Protein AF-A0A101J2Y8-F1 (afdb_monomer_lite)

Radius of gyration: 11.62 Å; chains: 1; bounding box: 24×19×29 Å

Secondary structure (DSSP, 8-state):
--SSSSSS--HHHHHHHHHHHHHTTSEEEETTEEEES-HHHHHHHHHH-

Sequence (49 aa):
EDLANLSNMTTSNAIRTLSNFVNERIITIDGRKIKIIDEERLHKISRIG

pLDDT: mean 75.01, std 15.09, range [42.72, 89.56]

Foldseek 3Di:
DPPCPVDPDDPVNVVVVVVVCVVVVQWDDDPPDIGGPNVPVVVVVVVVD

Structure (mmCIF, N/CA/C/O backbone):
data_AF-A0A101J2Y8-F1
#
_entry.id   AF-A0A101J2Y8-F1
#
loop_
_atom_site.group_PDB
_atom_site.id
_atom_site.type_symbol
_atom_site.label_atom_id
_atom_site.label_alt_id
_atom_site.label_comp_id
_atom_site.label_asym_id
_atom_site.label_entity_id
_atom_site.label_seq_id
_atom_site.pdbx_PDB_ins_code
_atom_site.Cartn_x
_atom_site.Cartn_y
_atom_site.Cartn_z
_atom_site.occupancy
_atom_site.B_iso_or_equiv
_atom_site.auth_seq_id
_atom_site.auth_comp_id
_atom_site.auth_asym_id
_atom_site.auth_atom_id
_atom_site.pdbx_PDB_model_num
ATOM 1 N N . GLU A 1 1 ? 4.946 1.761 -18.993 1.00 49.44 1 GLU A N 1
ATOM 2 C CA . GLU A 1 1 ? 6.171 1.531 -18.199 1.00 49.44 1 GLU A CA 1
ATOM 3 C C . GLU A 1 1 ? 6.619 2.813 -17.473 1.00 49.44 1 GLU A C 1
ATOM 5 O O . GLU A 1 1 ? 7.806 3.079 -17.353 1.00 49.44 1 GLU A O 1
ATOM 10 N N . ASP A 1 2 ? 5.690 3.603 -16.911 1.00 54.44 2 ASP A N 1
ATOM 11 C CA . ASP A 1 2 ? 5.943 5.053 -16.769 1.00 54.44 2 ASP A CA 1
ATOM 12 C C . ASP A 1 2 ? 5.893 5.622 -15.345 1.00 54.44 2 ASP A C 1
ATOM 14 O O . ASP A 1 2 ? 6.060 6.821 -15.164 1.00 54.44 2 ASP A O 1
ATOM 18 N N . LEU A 1 3 ? 5.724 4.799 -14.305 1.00 50.94 3 LEU A N 1
ATOM 19 C CA . LEU A 1 3 ? 5.784 5.293 -12.914 1.00 50.94 3 LEU A CA 1
ATOM 20 C C . LEU A 1 3 ? 7.069 4.894 -12.172 1.00 50.94 3 LEU A C 1
ATOM 22 O O . LEU A 1 3 ? 7.477 5.559 -11.224 1.00 50.94 3 LEU A O 1
ATOM 26 N N . ALA A 1 4 ? 7.728 3.824 -12.619 1.00 48.88 4 ALA A N 1
ATOM 27 C CA . ALA A 1 4 ? 8.924 3.280 -11.978 1.00 48.88 4 ALA A CA 1
ATOM 28 C C . ALA A 1 4 ? 10.224 3.978 -12.411 1.00 48.88 4 ALA A C 1
ATOM 30 O O . ALA A 1 4 ? 11.231 3.851 -11.732 1.00 48.88 4 ALA A O 1
ATOM 31 N N . ASN A 1 5 ? 10.211 4.713 -13.528 1.00 43.84 5 ASN A N 1
ATOM 32 C CA . ASN A 1 5 ? 11.425 5.314 -14.091 1.00 43.84 5 ASN A CA 1
ATOM 33 C C . ASN A 1 5 ? 11.725 6.728 -13.559 1.00 43.84 5 ASN A C 1
ATOM 35 O O . ASN A 1 5 ? 12.851 7.195 -13.687 1.00 43.84 5 ASN A O 1
ATOM 39 N N . LEU A 1 6 ? 10.743 7.420 -12.961 1.00 43.88 6 LEU A N 1
ATOM 40 C CA . LEU A 1 6 ? 10.921 8.788 -12.439 1.00 43.88 6 LEU A CA 1
ATOM 41 C C . LEU A 1 6 ? 11.351 8.824 -10.964 1.00 43.88 6 LEU A C 1
ATOM 43 O O . LEU A 1 6 ? 11.806 9.845 -10.457 1.00 43.88 6 LEU A O 1
ATOM 47 N N . SER A 1 7 ? 11.200 7.704 -10.266 1.00 42.72 7 SER A N 1
ATOM 48 C CA . SER A 1 7 ? 11.691 7.522 -8.910 1.00 42.72 7 SER A CA 1
ATOM 49 C C . SER A 1 7 ? 12.856 6.552 -8.994 1.00 42.72 7 SER A C 1
ATOM 51 O O . SER A 1 7 ? 12.757 5.521 -9.644 1.00 42.72 7 SER A O 1
ATOM 53 N N . ASN A 1 8 ? 13.968 6.833 -8.322 1.00 48.44 8 ASN A N 1
ATOM 54 C CA . ASN A 1 8 ? 15.122 5.929 -8.229 1.00 48.44 8 ASN A CA 1
ATOM 55 C C . ASN A 1 8 ? 14.788 4.620 -7.449 1.00 48.44 8 ASN A C 1
ATOM 57 O O . ASN A 1 8 ? 15.662 3.977 -6.866 1.00 48.44 8 ASN A O 1
ATOM 61 N N . MET A 1 9 ? 13.506 4.246 -7.384 1.00 51.44 9 MET A N 1
ATOM 62 C CA . MET A 1 9 ? 12.970 2.998 -6.880 1.00 51.44 9 MET A CA 1
ATOM 63 C C . MET A 1 9 ? 12.883 2.020 -8.043 1.00 51.44 9 MET A C 1
ATOM 65 O O . MET A 1 9 ? 12.039 2.138 -8.924 1.00 51.44 9 MET A O 1
ATOM 69 N N . THR A 1 10 ? 13.699 0.974 -8.001 1.00 62.94 10 THR A N 1
ATOM 70 C CA . THR A 1 10 ? 13.396 -0.241 -8.759 1.00 62.94 10 THR A CA 1
ATOM 71 C C . THR A 1 10 ? 11.956 -0.650 -8.434 1.00 62.94 10 THR A C 1
ATOM 73 O O . THR A 1 10 ? 11.573 -0.627 -7.262 1.00 62.94 10 THR A O 1
ATOM 76 N N . THR A 1 11 ? 11.155 -1.041 -9.431 1.00 64.81 11 THR A N 1
ATOM 77 C CA . THR A 1 11 ? 9.762 -1.511 -9.266 1.00 64.81 11 THR A CA 1
ATOM 78 C C . THR A 1 11 ? 9.608 -2.469 -8.075 1.00 64.81 11 THR A C 1
ATOM 80 O O . THR A 1 11 ? 8.633 -2.399 -7.331 1.00 64.81 11 THR A O 1
ATOM 83 N N . SER A 1 12 ? 10.629 -3.293 -7.819 1.00 64.25 12 SER A N 1
ATOM 84 C CA . SER A 1 12 ? 10.736 -4.179 -6.657 1.00 64.25 12 SER A CA 1
ATOM 85 C C . SER A 1 12 ? 10.677 -3.473 -5.296 1.00 64.25 12 SER A C 1
ATOM 87 O O . SER A 1 12 ? 10.028 -3.986 -4.390 1.00 64.25 12 SER A O 1
ATOM 89 N N . ASN A 1 13 ? 11.308 -2.308 -5.113 1.00 68.19 13 ASN A N 1
ATOM 90 C CA . ASN A 1 13 ? 11.242 -1.581 -3.842 1.00 68.19 13 ASN A CA 1
ATOM 91 C C . ASN A 1 13 ? 9.852 -0.967 -3.621 1.00 68.19 13 ASN A C 1
ATOM 93 O O . ASN A 1 13 ? 9.353 -0.994 -2.502 1.00 68.19 13 ASN A O 1
ATOM 97 N N . ALA A 1 14 ? 9.195 -0.490 -4.685 1.00 72.44 14 ALA A N 1
ATOM 98 C CA . ALA A 1 14 ? 7.821 0.016 -4.600 1.00 72.44 14 ALA A CA 1
ATOM 99 C C . ALA A 1 14 ? 6.844 -1.105 -4.253 1.00 72.44 14 ALA A C 1
ATOM 101 O O . ALA A 1 14 ? 6.046 -0.967 -3.329 1.00 72.44 14 ALA A O 1
ATOM 102 N N . ILE A 1 15 ? 6.975 -2.251 -4.925 1.00 79.44 15 ILE A N 1
ATOM 103 C CA . ILE A 1 15 ? 6.186 -3.448 -4.629 1.00 79.44 15 ILE A CA 1
ATOM 104 C C . ILE A 1 15 ? 6.428 -3.915 -3.192 1.00 79.44 15 ILE A C 1
ATOM 106 O O . ILE A 1 15 ? 5.465 -4.255 -2.509 1.00 79.44 15 ILE A O 1
ATOM 110 N N . ARG A 1 16 ? 7.675 -3.903 -2.705 1.00 82.31 16 ARG A N 1
ATOM 111 C CA . ARG A 1 16 ? 8.010 -4.305 -1.331 1.00 82.31 16 ARG A CA 1
ATOM 112 C C . ARG A 1 16 ? 7.366 -3.383 -0.301 1.00 82.31 16 ARG A C 1
ATOM 114 O O . ARG A 1 16 ? 6.729 -3.871 0.625 1.00 82.31 16 ARG A O 1
ATOM 121 N N . THR A 1 17 ? 7.479 -2.069 -0.481 1.00 83.00 17 THR A N 1
ATOM 122 C CA . THR A 1 17 ? 6.863 -1.087 0.421 1.00 83.00 17 THR A CA 1
ATOM 123 C C . THR A 1 17 ? 5.336 -1.209 0.421 1.00 83.00 17 THR A C 1
ATOM 125 O O . THR A 1 17 ? 4.728 -1.274 1.485 1.00 83.00 17 THR A O 1
ATOM 128 N N . LEU A 1 18 ? 4.710 -1.346 -0.753 1.00 82.00 18 LEU A N 1
ATOM 129 C CA . LEU A 1 18 ? 3.265 -1.577 -0.861 1.00 82.00 18 LEU A CA 1
ATOM 130 C C . LEU A 1 18 ? 2.845 -2.912 -0.228 1.00 82.00 18 LEU A C 1
ATOM 132 O O . LEU A 1 18 ? 1.836 -2.969 0.467 1.00 82.00 18 LEU A O 1
ATOM 136 N N . SER A 1 19 ? 3.635 -3.972 -0.414 1.00 84.44 19 SER A N 1
ATOM 137 C CA . SER A 1 19 ? 3.398 -5.283 0.207 1.00 84.44 19 SER A CA 1
ATOM 138 C C . SER A 1 19 ? 3.476 -5.209 1.728 1.00 84.44 19 SER A C 1
ATOM 140 O O . SER A 1 19 ? 2.635 -5.798 2.403 1.00 84.44 19 SER A O 1
ATOM 142 N N . ASN A 1 20 ? 4.426 -4.445 2.274 1.00 86.31 20 ASN A N 1
ATOM 143 C CA . ASN A 1 20 ? 4.501 -4.175 3.708 1.00 86.31 20 ASN A CA 1
ATOM 144 C C . ASN A 1 20 ? 3.245 -3.454 4.205 1.00 86.31 20 ASN A C 1
ATOM 146 O O . ASN A 1 20 ? 2.652 -3.886 5.188 1.00 86.31 20 ASN A O 1
ATOM 150 N N . PHE A 1 21 ? 2.779 -2.422 3.496 1.00 88.00 21 PHE A N 1
ATOM 151 C CA . PH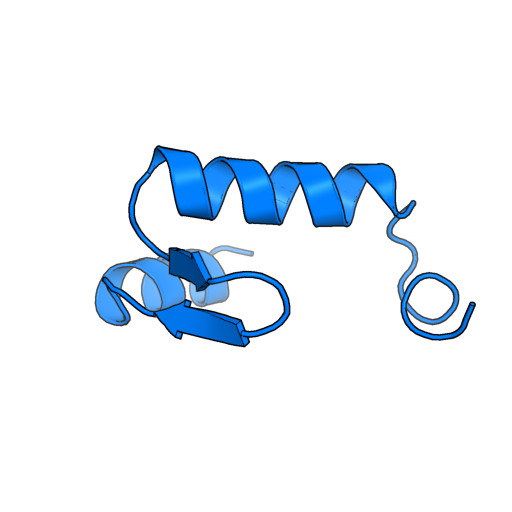E A 1 21 ? 1.560 -1.704 3.875 1.00 88.00 21 PHE A CA 1
ATOM 152 C C . PHE A 1 21 ? 0.307 -2.586 3.827 1.00 88.00 21 PHE A C 1
ATOM 154 O O . PHE A 1 21 ? -0.583 -2.419 4.659 1.00 88.00 21 PHE A O 1
ATOM 161 N N . VAL A 1 22 ? 0.235 -3.545 2.900 1.00 87.88 22 VAL A N 1
ATOM 162 C CA . VAL A 1 22 ? -0.841 -4.549 2.872 1.00 87.88 22 VAL A CA 1
ATOM 163 C C . VAL A 1 22 ? -0.719 -5.525 4.041 1.00 87.88 22 VAL A C 1
ATOM 165 O O . VAL A 1 22 ? -1.716 -5.828 4.696 1.00 87.88 22 VAL A O 1
ATOM 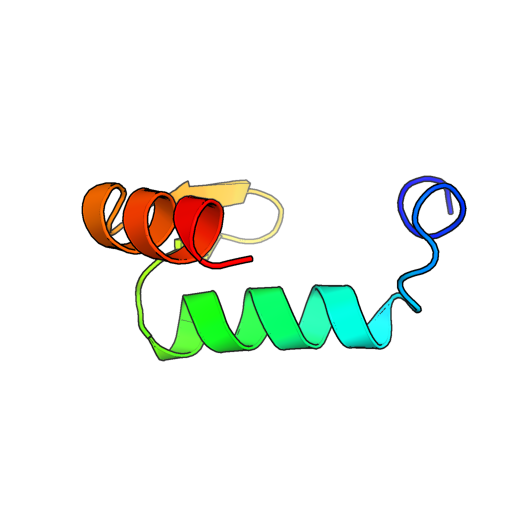168 N N . ASN A 1 23 ? 0.494 -5.997 4.338 1.00 88.88 23 ASN A N 1
ATOM 169 C CA . ASN A 1 23 ? 0.747 -6.936 5.431 1.00 88.88 23 ASN A CA 1
ATOM 170 C C . ASN A 1 23 ? 0.410 -6.321 6.801 1.00 88.88 23 ASN A C 1
ATOM 172 O O . ASN A 1 23 ? -0.264 -6.944 7.620 1.00 88.88 23 ASN A O 1
ATOM 176 N N . GLU A 1 24 ? 0.782 -5.056 7.001 1.00 88.56 24 GLU A N 1
ATOM 177 C CA . GLU A 1 24 ? 0.447 -4.263 8.188 1.00 88.56 24 GLU A CA 1
ATOM 178 C C . GLU A 1 24 ? -1.013 -3.778 8.213 1.00 88.56 24 GLU A C 1
ATOM 180 O O . GLU A 1 24 ? -1.414 -3.106 9.163 1.00 88.56 24 GLU A O 1
ATOM 185 N N . ARG A 1 25 ? -1.818 -4.120 7.194 1.00 88.31 25 ARG A N 1
ATOM 186 C CA . ARG A 1 25 ? -3.213 -3.681 7.008 1.00 88.31 25 ARG A CA 1
ATOM 187 C C . ARG A 1 25 ? -3.393 -2.160 7.029 1.00 88.31 25 ARG A C 1
ATOM 189 O O . ARG A 1 25 ? -4.438 -1.668 7.436 1.00 88.31 25 ARG A O 1
ATOM 196 N N . ILE A 1 26 ? -2.388 -1.424 6.566 1.00 87.81 26 ILE A N 1
ATOM 197 C CA . ILE A 1 26 ? -2.430 0.034 6.393 1.00 87.81 26 ILE A CA 1
ATOM 198 C C . ILE A 1 26 ? -3.210 0.376 5.124 1.00 87.81 26 ILE A C 1
ATOM 200 O O . ILE A 1 26 ? -4.024 1.300 5.104 1.00 87.81 26 ILE A O 1
ATOM 204 N N . ILE A 1 27 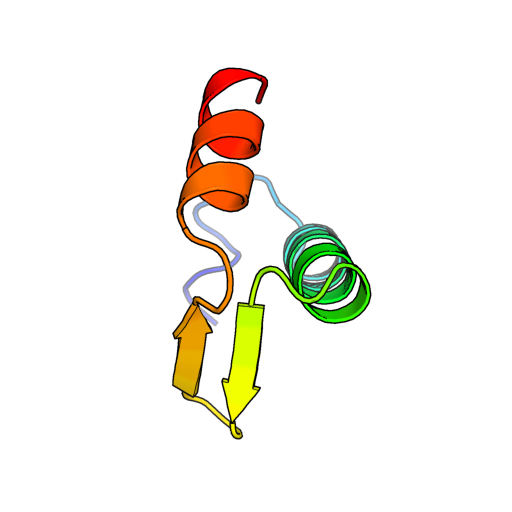? -2.997 -0.406 4.065 1.00 89.56 27 ILE A N 1
ATOM 205 C CA . ILE A 1 27 ? -3.734 -0.309 2.806 1.00 89.56 27 ILE A CA 1
ATOM 206 C C . ILE A 1 27 ? -4.293 -1.679 2.429 1.00 89.56 27 ILE A C 1
ATOM 208 O O . ILE A 1 27 ? -3.742 -2.716 2.785 1.00 89.56 27 ILE A O 1
ATOM 212 N N . THR A 1 28 ? -5.367 -1.690 1.656 1.00 88.50 28 THR A N 1
ATOM 213 C CA . THR A 1 28 ? -5.838 -2.873 0.939 1.00 88.50 28 THR A CA 1
ATOM 214 C C . THR A 1 28 ? -5.848 -2.594 -0.551 1.00 88.50 28 THR A C 1
ATOM 216 O O . THR A 1 28 ? -6.069 -1.464 -0.991 1.00 88.50 28 THR A O 1
ATOM 219 N N . ILE A 1 29 ? -5.577 -3.629 -1.333 1.00 85.19 29 ILE A N 1
ATOM 220 C CA . ILE A 1 29 ? -5.519 -3.548 -2.785 1.00 85.19 29 ILE A CA 1
ATOM 221 C C . ILE A 1 29 ? -6.660 -4.401 -3.331 1.00 85.19 29 ILE A C 1
ATOM 223 O O . ILE A 1 29 ? -6.671 -5.618 -3.180 1.00 85.19 29 ILE A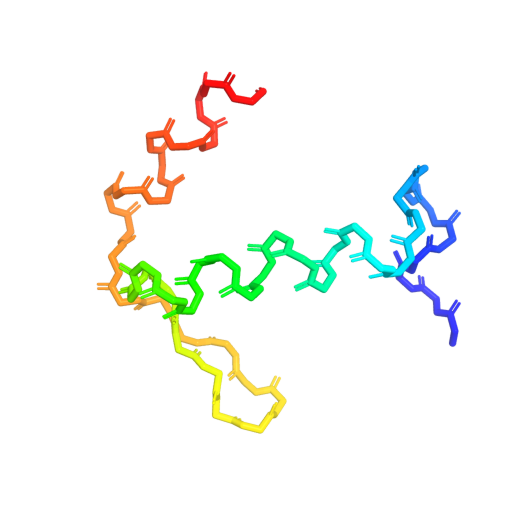 O 1
ATOM 227 N N . ASP A 1 30 ? -7.617 -3.739 -3.970 1.00 84.69 30 ASP A N 1
ATOM 228 C CA . ASP A 1 30 ? -8.741 -4.340 -4.680 1.00 84.69 30 ASP A CA 1
ATOM 229 C C . ASP A 1 30 ? -8.452 -4.252 -6.189 1.00 84.69 30 ASP A C 1
ATOM 231 O O . ASP A 1 30 ? -8.792 -3.282 -6.878 1.00 84.69 30 ASP A O 1
ATOM 235 N N . GLY A 1 31 ? -7.689 -5.224 -6.696 1.00 81.81 31 GLY A N 1
ATOM 236 C CA . GLY A 1 31 ? -7.222 -5.256 -8.085 1.00 81.81 31 GLY A CA 1
ATOM 237 C C . GLY A 1 31 ? -6.286 -4.090 -8.424 1.00 81.81 31 GLY A C 1
ATOM 238 O O . GLY A 1 31 ? -5.112 -4.108 -8.071 1.00 81.81 31 GLY A O 1
ATOM 239 N N . ARG A 1 32 ? -6.798 -3.076 -9.140 1.00 79.06 32 ARG A N 1
ATOM 240 C CA . ARG A 1 32 ? -6.055 -1.838 -9.477 1.00 79.06 32 ARG A CA 1
ATOM 241 C C . ARG A 1 32 ? -6.370 -0.667 -8.542 1.00 79.06 32 ARG A C 1
ATOM 243 O O . ARG A 1 32 ? -5.803 0.408 -8.713 1.00 79.06 32 ARG A O 1
ATOM 250 N N . LYS A 1 33 ? -7.294 -0.838 -7.592 1.00 81.25 33 LYS A N 1
ATOM 251 C CA . LYS A 1 33 ? -7.680 0.207 -6.640 1.00 81.25 33 LYS A CA 1
ATOM 252 C C . LYS A 1 33 ? -6.980 -0.029 -5.312 1.00 81.25 33 LYS A C 1
ATOM 254 O O . LYS A 1 33 ? -7.059 -1.116 -4.754 1.00 81.25 33 LYS A O 1
ATOM 259 N N . ILE A 1 34 ? -6.340 1.006 -4.789 1.00 85.94 34 ILE A N 1
ATOM 260 C CA . ILE A 1 34 ? -5.767 1.000 -3.444 1.00 85.94 34 ILE A CA 1
ATOM 261 C C . ILE A 1 34 ? -6.762 1.721 -2.537 1.00 85.94 34 ILE A C 1
ATOM 263 O O . ILE A 1 34 ? -7.184 2.834 -2.849 1.00 85.94 34 ILE A O 1
ATOM 267 N N . LYS A 1 35 ? -7.165 1.086 -1.439 1.00 88.69 35 LYS A N 1
ATOM 268 C CA . LYS A 1 35 ? -7.948 1.714 -0.372 1.00 88.69 35 LYS A CA 1
ATOM 269 C C . LYS A 1 35 ? -7.072 1.824 0.865 1.00 88.69 35 LYS A C 1
ATOM 271 O O . LYS A 1 35 ? -6.422 0.855 1.249 1.00 88.69 35 LYS A O 1
ATOM 276 N N . ILE A 1 36 ? -7.068 2.989 1.491 1.00 88.69 36 ILE A N 1
ATOM 277 C CA . ILE A 1 36 ? -6.378 3.201 2.762 1.00 88.69 36 ILE A CA 1
ATOM 278 C C . ILE A 1 36 ? -7.306 2.694 3.866 1.00 88.69 36 ILE A C 1
ATOM 280 O O . ILE A 1 36 ? -8.480 3.056 3.900 1.00 88.69 36 ILE A O 1
ATOM 284 N N . ILE A 1 37 ? -6.794 1.803 4.710 1.00 89.56 37 ILE A N 1
ATOM 285 C CA . ILE A 1 37 ? -7.503 1.302 5.892 1.00 89.56 37 ILE A CA 1
ATOM 286 C C . ILE A 1 37 ? -7.125 2.157 7.104 1.00 89.56 37 ILE A C 1
ATOM 288 O O . ILE A 1 37 ? -7.994 2.498 7.900 1.00 89.56 37 ILE A O 1
ATOM 292 N N . ASP A 1 38 ? -5.842 2.514 7.221 1.00 87.50 38 ASP A N 1
ATOM 293 C CA . ASP A 1 38 ? -5.292 3.235 8.368 1.00 87.50 38 ASP A CA 1
ATOM 294 C C . ASP A 1 38 ? -4.472 4.449 7.908 1.00 87.50 38 ASP A C 1
ATOM 296 O O . ASP A 1 38 ? -3.282 4.369 7.587 1.00 87.50 38 ASP A O 1
ATOM 300 N N . GLU A 1 39 ? -5.152 5.591 7.828 1.00 85.94 39 GLU A N 1
ATOM 301 C CA . GLU A 1 39 ? -4.568 6.854 7.376 1.00 85.94 39 GLU A CA 1
ATOM 302 C C . GLU A 1 39 ? -3.592 7.444 8.407 1.00 85.94 39 GLU A C 1
ATOM 304 O O . GLU A 1 39 ? -2.562 8.011 8.037 1.00 85.94 39 GLU A O 1
ATOM 309 N N . GLU A 1 40 ? -3.856 7.260 9.704 1.00 87.12 40 GLU A N 1
ATOM 310 C CA . GLU A 1 40 ? -3.005 7.782 10.778 1.00 87.12 40 GLU A CA 1
ATOM 311 C C . GLU A 1 40 ? -1.616 7.136 10.734 1.00 87.12 40 GLU A C 1
ATOM 313 O O . GLU A 1 40 ? -0.581 7.810 10.818 1.00 87.12 40 GLU A O 1
ATOM 318 N N . ARG A 1 41 ? -1.581 5.813 10.557 1.00 83.94 41 ARG A N 1
ATOM 319 C CA . ARG A 1 41 ? -0.335 5.056 10.461 1.00 83.94 41 ARG A CA 1
ATOM 320 C C . ARG A 1 41 ? 0.430 5.400 9.187 1.00 83.94 41 ARG A C 1
ATOM 322 O O . ARG A 1 41 ? 1.648 5.567 9.246 1.00 83.94 41 ARG A O 1
ATOM 329 N N . LEU A 1 42 ? -0.271 5.600 8.070 1.00 83.31 42 LEU A N 1
ATOM 330 C CA . LEU A 1 42 ? 0.336 6.066 6.822 1.00 83.31 42 LEU A CA 1
ATOM 331 C C . LEU A 1 42 ? 0.983 7.451 6.993 1.00 83.31 42 LEU A C 1
ATOM 333 O O . LEU A 1 42 ? 2.129 7.651 6.586 1.00 83.31 42 LEU A O 1
ATOM 337 N N . HIS A 1 43 ? 0.302 8.382 7.669 1.00 84.25 43 HIS A N 1
ATOM 338 C CA . HIS A 1 43 ? 0.837 9.712 7.968 1.00 84.25 43 HIS A CA 1
ATOM 339 C C . HIS A 1 43 ? 2.075 9.673 8.867 1.00 84.25 43 HIS A C 1
ATOM 341 O O . HIS A 1 43 ? 3.015 10.440 8.645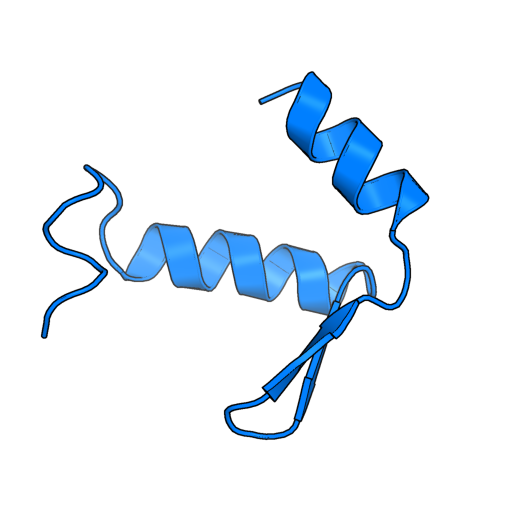 1.00 84.25 43 HIS A O 1
ATOM 347 N N . LYS A 1 44 ? 2.111 8.777 9.862 1.00 84.06 44 LYS A N 1
ATOM 348 C CA . LYS A 1 44 ? 3.297 8.568 10.706 1.00 84.06 44 LYS A CA 1
ATOM 349 C C . LYS A 1 44 ? 4.486 8.089 9.878 1.00 84.06 44 LYS A C 1
ATOM 351 O O . LYS A 1 44 ? 5.559 8.669 9.987 1.00 84.06 44 LYS A O 1
ATOM 356 N N . ILE A 1 45 ? 4.291 7.096 9.011 1.00 76.19 45 ILE A N 1
ATOM 357 C CA . ILE A 1 45 ? 5.362 6.554 8.159 1.00 76.19 45 ILE A CA 1
ATOM 358 C C . ILE A 1 45 ? 5.849 7.614 7.162 1.00 76.19 45 ILE A C 1
ATOM 360 O O . ILE A 1 45 ? 7.052 7.778 6.986 1.00 76.19 45 ILE A O 1
ATOM 364 N N . SER A 1 46 ? 4.934 8.406 6.593 1.00 74.69 46 SER A N 1
ATOM 365 C CA . SER A 1 46 ? 5.268 9.523 5.698 1.00 74.69 46 SER A CA 1
ATOM 366 C C . SER A 1 46 ? 6.077 10.641 6.367 1.00 74.69 46 SER A C 1
ATOM 368 O O . SER A 1 46 ? 6.663 11.451 5.657 1.00 74.69 46 SER A O 1
ATOM 370 N N . ARG A 1 47 ? 6.076 10.735 7.702 1.00 72.94 47 ARG A N 1
ATOM 371 C CA . ARG A 1 47 ? 6.838 11.740 8.462 1.00 72.94 47 ARG A CA 1
ATOM 372 C C . ARG A 1 47 ? 8.229 11.270 8.881 1.00 72.94 47 ARG A C 1
ATOM 374 O O . ARG A 1 47 ? 9.043 12.102 9.263 1.00 72.94 47 ARG A O 1
ATOM 381 N N . ILE A 1 48 ? 8.449 9.956 8.902 1.00 65.81 48 ILE A N 1
ATOM 382 C CA . ILE A 1 48 ? 9.691 9.322 9.369 1.00 65.81 48 ILE A CA 1
ATOM 383 C C . ILE A 1 48 ? 10.593 8.95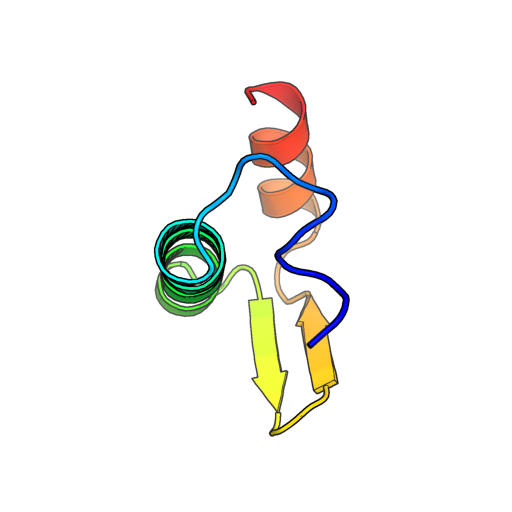0 8.174 1.00 65.81 48 ILE A C 1
ATOM 385 O O . ILE A 1 48 ? 11.785 8.715 8.366 1.00 65.81 48 ILE A O 1
ATOM 389 N N . GLY A 1 49 ? 10.020 8.891 6.964 1.00 53.22 49 GLY A N 1
ATOM 390 C CA . GLY A 1 49 ? 10.720 8.657 5.697 1.00 53.22 49 GLY A CA 1
ATOM 391 C C . GLY A 1 49 ? 11.433 9.884 5.152 1.00 53.22 49 GLY A C 1
ATOM 392 O O . GLY A 1 49 ? 10.842 10.984 5.215 1.00 53.22 49 GLY A O 1
#